Protein AF-A0A524D169-F1 (afdb_monomer_lite)

Secondary structure (DSSP, 8-state):
-HHHHHHHHHHHHHHHHHHHSGGGGSHHHHHHHHHHHHHHHHHHHHHHHHTT-HHHHHHHHHHHHHHHHHHHHHHHHHHHHHTT-

Foldseek 3Di:
DVVVVVVLVVLLVVLVCLCPPPCVVQLVSNLVSLVSLLVSLVVQLVVCVVVVVVVSNVVSVVSNVVSVVSNVVSVVVVVVVVVVD

Structure (mmCIF, N/CA/C/O backbone):
data_AF-A0A524D169-F1
#
_entry.id   AF-A0A524D169-F1
#
loop_
_atom_site.group_PDB
_atom_site.id
_atom_site.type_symbol
_atom_site.label_atom_id
_atom_site.label_alt_id
_atom_site.label_comp_id
_atom_site.label_asym_id
_atom_site.label_entity_id
_atom_site.label_seq_id
_atom_site.pdbx_PDB_ins_code
_atom_site.Cartn_x
_atom_site.Cartn_y
_atom_site.Cartn_z
_atom_site.occupancy
_atom_site.B_iso_or_equiv
_atom_site.auth_seq_id
_atom_site.auth_comp_id
_atom_site.auth_asym_id
_atom_site.auth_atom_id
_atom_site.pdbx_PDB_model_num
ATOM 1 N N . MET A 1 1 ? 18.363 -8.239 -9.649 1.00 61.12 1 MET A N 1
ATOM 2 C CA . MET A 1 1 ? 16.936 -7.986 -9.937 1.00 61.12 1 MET A CA 1
ATOM 3 C C . MET A 1 1 ? 16.059 -8.898 -9.085 1.00 61.12 1 MET A C 1
ATOM 5 O O . MET A 1 1 ? 15.302 -8.366 -8.290 1.00 61.12 1 MET A O 1
ATOM 9 N N . GLU A 1 2 ? 16.291 -10.218 -9.087 1.00 74.88 2 GLU A N 1
ATOM 10 C CA . GLU A 1 2 ? 15.546 -11.188 -8.251 1.00 74.88 2 GLU A CA 1
ATOM 11 C C . GLU A 1 2 ? 15.486 -10.856 -6.746 1.00 74.88 2 GLU A C 1
ATOM 13 O O . GLU A 1 2 ? 14.427 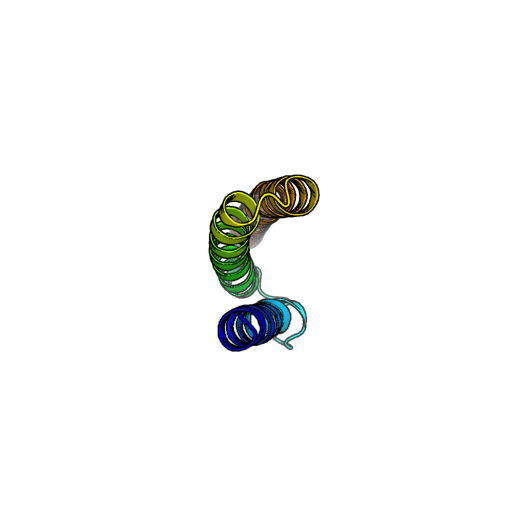-10.964 -6.137 1.00 74.88 2 GLU A O 1
ATOM 18 N N . LEU A 1 3 ? 16.582 -10.397 -6.124 1.00 84.19 3 LEU A N 1
ATOM 19 C CA . LEU A 1 3 ? 16.582 -10.076 -4.685 1.00 84.19 3 LEU A CA 1
ATOM 20 C C . LEU A 1 3 ? 15.585 -8.958 -4.314 1.00 84.19 3 LEU A C 1
ATOM 22 O O . LEU A 1 3 ? 14.943 -9.023 -3.269 1.00 84.19 3 LEU A O 1
ATOM 26 N N . ILE A 1 4 ? 15.450 -7.936 -5.164 1.00 80.94 4 ILE A N 1
ATOM 27 C CA . ILE A 1 4 ? 14.561 -6.788 -4.917 1.00 80.94 4 ILE A CA 1
ATOM 28 C C . ILE A 1 4 ? 13.094 -7.227 -5.007 1.00 80.94 4 ILE A C 1
ATOM 30 O O . ILE A 1 4 ? 12.276 -6.839 -4.174 1.00 80.94 4 ILE A O 1
ATOM 34 N N . GLU A 1 5 ? 12.770 -8.086 -5.970 1.00 79.81 5 GLU A N 1
ATOM 35 C CA . GLU A 1 5 ? 11.430 -8.659 -6.129 1.00 79.81 5 GLU A CA 1
ATOM 36 C C . GLU A 1 5 ? 11.041 -9.539 -4.935 1.00 79.81 5 GLU A C 1
ATOM 38 O O . GLU A 1 5 ? 9.915 -9.452 -4.435 1.00 79.81 5 GLU A O 1
ATOM 43 N N . TRP A 1 6 ? 11.987 -10.321 -4.404 1.00 87.38 6 TRP A N 1
ATOM 44 C CA . TRP A 1 6 ? 11.786 -11.084 -3.171 1.00 87.38 6 TRP A CA 1
ATOM 45 C C . TRP A 1 6 ? 11.521 -10.186 -1.962 1.00 87.38 6 TRP A C 1
ATOM 47 O O . TRP A 1 6 ? 10.612 -10.471 -1.182 1.00 87.38 6 TRP A O 1
ATOM 57 N N . ILE A 1 7 ? 12.255 -9.076 -1.823 1.00 88.12 7 ILE A N 1
ATOM 58 C CA . ILE A 1 7 ? 12.019 -8.095 -0.754 1.00 88.12 7 ILE A CA 1
ATOM 59 C C . ILE A 1 7 ? 10.599 -7.531 -0.855 1.00 88.12 7 ILE A C 1
ATOM 61 O O . ILE A 1 7 ? 9.876 -7.529 0.142 1.00 88.12 7 ILE A O 1
ATOM 65 N N . PHE A 1 8 ? 10.164 -7.106 -2.046 1.00 86.94 8 PHE A N 1
ATOM 66 C CA . PHE A 1 8 ? 8.803 -6.599 -2.233 1.00 86.94 8 PHE A CA 1
ATO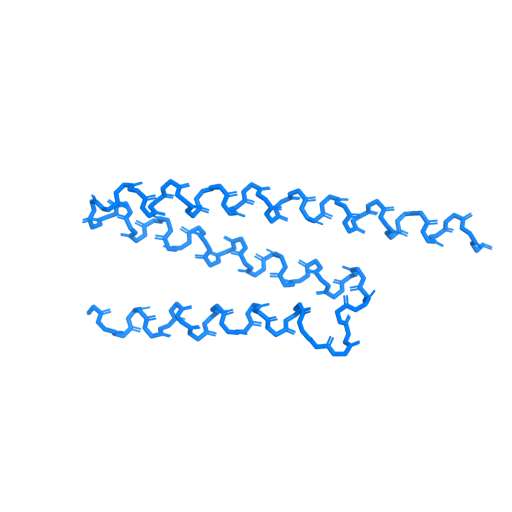M 67 C C . PHE A 1 8 ? 7.745 -7.654 -1.928 1.00 86.94 8 PHE A C 1
ATOM 69 O O . PHE A 1 8 ? 6.779 -7.357 -1.233 1.00 86.94 8 PHE A O 1
ATOM 76 N N . THR A 1 9 ? 7.965 -8.894 -2.355 1.00 86.44 9 THR A N 1
ATOM 77 C CA . THR A 1 9 ? 7.055 -10.009 -2.077 1.00 86.44 9 THR A CA 1
ATOM 78 C C . THR A 1 9 ? 6.891 -10.227 -0.572 1.00 86.44 9 THR A C 1
ATOM 80 O O . THR A 1 9 ? 5.768 -10.259 -0.068 1.00 86.44 9 THR A O 1
ATOM 83 N N . VAL A 1 10 ? 7.997 -10.313 0.173 1.00 90.38 10 VAL A N 1
ATOM 84 C CA . VAL A 1 10 ? 7.970 -10.494 1.633 1.00 90.38 10 VAL A CA 1
ATOM 85 C C . VAL A 1 10 ? 7.277 -9.319 2.320 1.00 90.38 10 VAL A C 1
ATOM 87 O O . VAL A 1 10 ? 6.421 -9.526 3.180 1.00 90.38 10 VAL A O 1
ATOM 90 N N . LEU A 1 11 ? 7.594 -8.086 1.923 1.00 88.12 11 LEU A N 1
ATOM 91 C CA . LEU A 1 11 ? 6.960 -6.893 2.480 1.00 88.12 11 LEU A CA 1
ATOM 92 C C . LEU A 1 11 ? 5.448 -6.875 2.219 1.00 88.12 11 LEU A C 1
ATOM 94 O O . LEU A 1 11 ? 4.677 -6.569 3.130 1.00 88.12 11 LEU A O 1
ATOM 98 N N . SER A 1 12 ? 5.007 -7.265 1.021 1.00 86.81 12 SER A N 1
ATOM 99 C CA . SER A 1 12 ? 3.586 -7.388 0.685 1.00 86.81 12 SER A CA 1
ATOM 100 C C . SER A 1 12 ? 2.880 -8.449 1.533 1.00 86.81 12 SER A C 1
ATOM 102 O O . SER A 1 12 ? 1.770 -8.201 2.001 1.00 86.81 12 SER A O 1
ATOM 104 N N . PHE A 1 13 ? 3.520 -9.590 1.817 1.00 88.94 13 PHE A N 1
ATOM 105 C CA . PHE A 1 13 ? 2.977 -10.592 2.746 1.00 88.94 13 PHE A CA 1
ATOM 106 C C . PHE A 1 13 ? 2.848 -10.056 4.176 1.00 88.94 13 PHE A C 1
ATOM 108 O O . PHE A 1 13 ? 1.830 -10.285 4.834 1.00 88.94 13 PHE A O 1
ATOM 115 N N . ILE A 1 14 ? 3.847 -9.307 4.651 1.00 87.88 14 ILE A N 1
ATOM 116 C CA . ILE A 1 14 ? 3.805 -8.672 5.974 1.00 87.88 14 ILE A CA 1
ATOM 117 C C . ILE A 1 14 ? 2.659 -7.659 6.034 1.00 87.88 14 ILE A C 1
ATOM 119 O O . ILE A 1 14 ? 1.902 -7.661 7.001 1.00 87.88 14 ILE A O 1
ATOM 123 N N . ALA A 1 15 ? 2.480 -6.828 5.006 1.00 86.44 15 ALA A N 1
ATOM 124 C CA . ALA A 1 15 ? 1.360 -5.894 4.935 1.00 86.44 15 ALA A CA 1
ATOM 125 C C . ALA A 1 15 ? 0.010 -6.624 4.911 1.00 86.44 15 ALA A C 1
ATOM 127 O O . ALA A 1 15 ? -0.900 -6.259 5.656 1.00 86.44 15 ALA A O 1
ATOM 128 N N . PHE A 1 16 ? -0.097 -7.708 4.138 1.00 86.50 16 PHE A N 1
ATOM 129 C CA . PHE A 1 16 ? -1.306 -8.524 4.051 1.00 8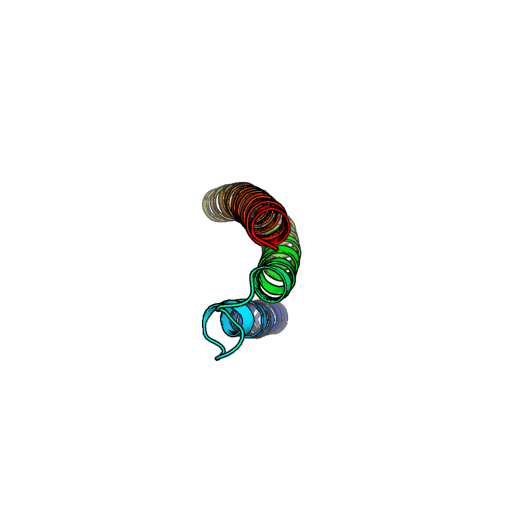6.50 16 PHE A CA 1
ATOM 130 C C . PHE A 1 16 ? -1.712 -9.129 5.402 1.00 86.50 16 PHE A C 1
ATOM 132 O O . PHE A 1 16 ? -2.899 -9.149 5.737 1.00 86.50 16 PHE A O 1
ATOM 139 N N . TYR A 1 17 ? -0.744 -9.534 6.232 1.00 87.56 17 TYR A N 1
ATOM 140 C CA . TYR A 1 17 ? -0.999 -10.054 7.579 1.00 87.56 17 TYR A CA 1
ATOM 141 C C . TYR A 1 17 ? -1.858 -9.108 8.437 1.00 87.56 17 TYR A C 1
ATOM 143 O O . TYR A 1 17 ? -2.720 -9.566 9.192 1.00 87.56 17 TYR A O 1
ATOM 151 N N . PHE A 1 18 ? -1.705 -7.788 8.286 1.00 86.25 18 PHE A N 1
ATOM 152 C CA . PHE A 1 18 ? -2.489 -6.812 9.050 1.00 86.25 18 PHE A CA 1
ATOM 153 C C . PHE A 1 18 ? -3.984 -6.815 8.704 1.00 86.25 18 PHE A C 1
ATOM 155 O O . PHE A 1 18 ? -4.803 -6.395 9.525 1.00 86.25 18 PHE A O 1
ATOM 162 N N . PHE A 1 19 ? -4.346 -7.337 7.531 1.00 85.25 19 PHE A N 1
ATOM 163 C CA . PHE A 1 19 ? -5.725 -7.422 7.051 1.00 85.25 19 PHE A CA 1
ATOM 164 C C . PHE A 1 19 ? -6.375 -8.786 7.303 1.00 85.25 19 PHE A C 1
ATOM 166 O O . PHE A 1 19 ? -7.599 -8.862 7.353 1.00 85.25 19 PHE A O 1
ATOM 173 N N . ILE A 1 20 ? -5.584 -9.844 7.517 1.00 86.25 20 ILE A N 1
ATOM 174 C CA . ILE A 1 20 ? -6.093 -11.204 7.780 1.00 86.25 20 ILE A CA 1
ATOM 175 C C . ILE A 1 20 ? -5.948 -11.660 9.235 1.00 86.25 20 ILE A C 1
ATOM 177 O O . ILE A 1 20 ? -6.558 -12.651 9.634 1.00 86.25 20 ILE A O 1
ATOM 181 N N . SER A 1 21 ? -5.131 -10.981 10.047 1.00 84.88 21 SER A N 1
ATOM 182 C CA . SER A 1 21 ? -4.932 -11.402 11.435 1.00 84.88 21 SER A CA 1
ATOM 183 C C . SER A 1 21 ? -6.225 -11.285 12.251 1.00 84.88 21 SER A C 1
ATOM 185 O O . SER A 1 21 ? -7.096 -10.463 11.969 1.00 84.88 21 SER A O 1
ATOM 187 N N . LYS A 1 22 ? -6.305 -12.011 13.373 1.00 77.25 22 LYS A N 1
ATOM 188 C CA . LYS A 1 22 ? -7.414 -11.883 14.342 1.00 77.25 22 LYS A CA 1
ATOM 189 C C . LYS A 1 22 ? -7.618 -10.444 14.852 1.00 77.25 22 LYS A C 1
ATOM 191 O O . LYS A 1 22 ? -8.707 -10.105 15.304 1.00 77.25 22 LYS A O 1
ATOM 196 N N . LYS A 1 23 ? -6.583 -9.596 14.778 1.00 81.50 23 LYS A N 1
ATOM 197 C CA . LYS A 1 23 ? -6.623 -8.179 15.172 1.00 81.50 23 LYS A CA 1
ATOM 198 C C . LYS A 1 23 ? -7.099 -7.248 14.050 1.00 81.50 23 LYS A C 1
ATOM 200 O O . LYS A 1 23 ? -7.292 -6.065 14.311 1.00 81.50 23 LYS A O 1
ATOM 205 N N . ALA A 1 24 ? -7.352 -7.751 12.838 1.00 80.69 24 ALA A N 1
ATOM 206 C CA . ALA A 1 24 ? -7.854 -6.962 11.708 1.00 80.69 24 ALA A CA 1
ATOM 207 C C . ALA A 1 24 ? -9.235 -6.331 11.970 1.00 80.69 24 ALA A C 1
ATOM 209 O O . ALA A 1 24 ? -9.632 -5.393 11.285 1.00 80.69 24 ALA A O 1
ATOM 210 N N . SER A 1 25 ? -9.969 -6.785 12.990 1.00 79.94 25 SER A N 1
ATOM 211 C CA . SER A 1 25 ? -11.201 -6.135 13.458 1.00 79.94 25 SER A CA 1
ATOM 212 C C . SER A 1 25 ? -10.956 -4.765 14.111 1.00 79.94 25 SER A C 1
ATOM 214 O O . SER A 1 25 ? -11.869 -3.939 14.168 1.00 79.94 25 SER A O 1
ATOM 216 N N . GLN A 1 26 ? -9.735 -4.489 14.578 1.00 86.94 26 GLN A N 1
ATOM 217 C CA . GLN A 1 26 ? -9.364 -3.226 15.208 1.00 86.94 26 GLN A CA 1
ATOM 218 C C . GLN A 1 26 ? -8.897 -2.217 14.155 1.00 86.94 26 GLN A C 1
ATOM 220 O O . GLN A 1 26 ? -7.868 -2.400 13.506 1.00 86.94 26 GLN A O 1
ATOM 225 N N . ALA A 1 27 ? -9.625 -1.106 14.026 1.00 85.94 27 ALA A N 1
ATOM 226 C CA . ALA A 1 27 ? -9.299 -0.043 13.075 1.00 85.94 27 ALA A CA 1
ATOM 227 C C . ALA A 1 27 ? -7.879 0.527 13.266 1.00 85.94 27 ALA A C 1
ATOM 229 O O . ALA A 1 27 ? -7.184 0.764 12.284 1.00 85.94 27 ALA A O 1
ATOM 230 N N . SER A 1 28 ? -7.405 0.673 14.509 1.00 86.44 28 SER A N 1
ATOM 231 C CA . SER A 1 28 ? -6.033 1.116 14.810 1.00 86.44 28 SER A CA 1
ATOM 232 C C . SER A 1 28 ? -4.968 0.159 14.272 1.00 86.44 28 SER A C 1
ATOM 234 O O . SER A 1 28 ? -3.937 0.602 13.776 1.00 86.44 28 SER A O 1
ATOM 236 N N . PHE A 1 29 ? -5.227 -1.148 14.321 1.00 88.50 29 PHE A N 1
ATOM 237 C CA . PHE A 1 29 ? -4.324 -2.164 13.790 1.00 88.50 29 PHE A CA 1
ATOM 238 C C . PHE A 1 29 ? -4.316 -2.166 12.255 1.00 88.50 29 PHE A C 1
ATOM 240 O O . PHE A 1 29 ? -3.254 -2.259 11.643 1.00 88.50 29 PHE A O 1
ATOM 247 N N . ARG A 1 30 ? -5.483 -1.972 11.623 1.00 90.56 30 ARG A N 1
ATOM 248 C CA . ARG A 1 30 ? -5.585 -1.829 10.162 1.00 90.56 30 ARG A CA 1
ATOM 249 C C . ARG A 1 30 ? -4.854 -0.595 9.632 1.00 90.56 30 ARG A C 1
ATOM 251 O O . ARG A 1 30 ? -4.251 -0.684 8.570 1.00 90.56 30 ARG A O 1
ATOM 258 N N . ILE A 1 31 ? -4.849 0.525 10.366 1.00 91.94 31 ILE A N 1
ATOM 259 C CA . ILE A 1 31 ? -4.098 1.736 9.975 1.00 91.94 31 ILE A CA 1
ATOM 260 C C . ILE A 1 31 ? -2.608 1.424 9.787 1.00 91.94 31 ILE A C 1
ATOM 262 O O . ILE A 1 31 ? -2.014 1.893 8.821 1.00 91.94 31 ILE A O 1
ATOM 266 N N . ILE A 1 32 ? -2.016 0.594 10.652 1.00 91.12 32 ILE A N 1
ATOM 267 C CA . ILE A 1 32 ? -0.605 0.191 10.530 1.00 91.12 32 ILE A CA 1
ATOM 268 C C . ILE A 1 32 ? -0.378 -0.581 9.223 1.00 91.12 32 ILE A C 1
ATOM 270 O O . ILE A 1 32 ? 0.553 -0.273 8.481 1.00 91.12 32 ILE A O 1
ATOM 274 N N . GLY A 1 33 ? -1.259 -1.535 8.905 1.00 91.44 33 GLY A N 1
ATOM 275 C CA . GLY A 1 33 ? -1.205 -2.292 7.650 1.00 91.44 33 GLY A CA 1
ATOM 276 C C . GLY A 1 33 ? -1.356 -1.418 6.405 1.00 91.44 33 GLY A C 1
ATOM 277 O O . GLY A 1 33 ? -0.629 -1.593 5.427 1.00 91.44 33 GLY A O 1
ATOM 278 N N . LEU A 1 34 ? -2.263 -0.441 6.452 1.00 93.44 34 LEU A N 1
ATOM 279 C CA . LEU A 1 34 ? -2.486 0.514 5.364 1.00 93.44 34 LEU A CA 1
ATOM 280 C C . LEU A 1 34 ? -1.277 1.439 5.164 1.00 93.44 34 LEU A C 1
ATOM 282 O O . LEU A 1 34 ? -0.862 1.655 4.029 1.00 93.44 34 LEU A O 1
ATOM 286 N N . LEU A 1 35 ? -0.667 1.936 6.247 1.00 93.88 35 LEU A N 1
ATOM 287 C CA . LEU A 1 35 ? 0.560 2.739 6.181 1.00 93.88 35 LEU A CA 1
ATOM 288 C C . LEU A 1 35 ? 1.721 1.944 5.582 1.00 93.88 35 LEU A C 1
ATOM 290 O O . LEU A 1 35 ? 2.404 2.436 4.686 1.00 93.88 35 LEU A O 1
ATOM 294 N N . LEU A 1 36 ? 1.912 0.700 6.028 1.00 93.56 36 LEU A N 1
ATOM 295 C CA . LEU A 1 36 ? 2.941 -0.177 5.476 1.00 93.56 36 LEU A CA 1
ATOM 296 C C . LEU A 1 36 ? 2.698 -0.443 3.982 1.00 93.56 36 LEU A C 1
ATOM 298 O O . LEU A 1 36 ? 3.628 -0.363 3.182 1.00 93.56 36 LEU A O 1
ATOM 302 N N . SER A 1 37 ? 1.440 -0.669 3.592 1.00 93.44 37 SER A N 1
ATOM 303 C CA . SER A 1 37 ? 1.046 -0.848 2.189 1.00 93.44 37 SER A CA 1
ATOM 304 C C . SER A 1 37 ? 1.345 0.390 1.340 1.00 93.44 37 SER A C 1
ATOM 306 O O . SER A 1 37 ? 1.800 0.252 0.208 1.00 93.44 37 SER A O 1
ATOM 308 N N . ILE A 1 38 ? 1.139 1.604 1.863 1.00 95.12 38 ILE A N 1
ATOM 309 C CA . ILE A 1 38 ? 1.497 2.848 1.161 1.00 95.12 38 ILE A CA 1
ATOM 310 C C . ILE A 1 38 ? 3.001 2.907 0.904 1.00 95.12 38 ILE A C 1
ATOM 312 O O . ILE A 1 38 ? 3.410 3.141 -0.230 1.00 95.12 38 ILE A O 1
ATOM 316 N N . VAL A 1 39 ? 3.822 2.656 1.929 1.00 94.56 39 VAL A N 1
ATOM 317 C CA . VAL A 1 39 ? 5.287 2.690 1.799 1.00 94.56 39 VAL A CA 1
ATOM 318 C C . VAL A 1 39 ? 5.761 1.694 0.740 1.00 94.56 39 VAL A C 1
ATOM 320 O O . VAL A 1 39 ? 6.546 2.056 -0.133 1.00 94.56 39 VAL A O 1
ATOM 323 N N . ILE A 1 40 ? 5.239 0.464 0.763 1.00 93.50 40 ILE A N 1
ATOM 324 C CA . ILE A 1 40 ? 5.585 -0.572 -0.219 1.00 93.50 40 ILE A CA 1
ATOM 325 C C . ILE A 1 40 ? 5.191 -0.141 -1.634 1.00 93.50 40 ILE A C 1
ATOM 327 O O . ILE A 1 40 ? 6.023 -0.193 -2.536 1.00 93.50 40 ILE A O 1
ATOM 331 N N . ASN A 1 41 ? 3.959 0.337 -1.834 1.00 93.94 41 ASN A N 1
ATOM 332 C CA . ASN A 1 41 ? 3.494 0.768 -3.154 1.00 93.94 41 ASN A CA 1
ATOM 333 C C . ASN A 1 41 ? 4.292 1.968 -3.690 1.00 93.94 41 ASN A C 1
ATOM 335 O O . ASN A 1 41 ? 4.554 2.024 -4.888 1.00 93.94 41 ASN A O 1
ATOM 339 N N . ILE A 1 42 ? 4.735 2.898 -2.834 1.00 94.38 42 ILE A N 1
ATOM 340 C CA . ILE A 1 42 ? 5.626 3.999 -3.240 1.00 94.38 42 ILE A CA 1
ATOM 341 C C . ILE A 1 42 ? 6.978 3.453 -3.713 1.00 94.38 42 ILE A C 1
ATOM 343 O O . ILE A 1 42 ? 7.463 3.857 -4.769 1.00 94.38 42 ILE A O 1
ATOM 347 N N . LEU A 1 43 ? 7.577 2.515 -2.975 1.00 92.62 43 LEU A N 1
ATOM 348 C CA . LEU A 1 43 ? 8.855 1.913 -3.362 1.00 92.62 43 LEU A CA 1
ATOM 349 C C . LEU A 1 43 ? 8.745 1.140 -4.685 1.00 92.62 43 LEU A C 1
ATOM 351 O O . LEU A 1 43 ? 9.592 1.309 -5.563 1.00 92.62 43 LEU A O 1
ATOM 355 N N . ILE A 1 44 ? 7.681 0.348 -4.859 1.00 92.00 44 ILE A N 1
ATOM 356 C CA . ILE A 1 44 ? 7.408 -0.363 -6.116 1.00 92.00 44 ILE A CA 1
ATOM 357 C C . ILE A 1 44 ? 7.149 0.642 -7.243 1.00 92.00 44 ILE A C 1
ATOM 359 O O . ILE A 1 44 ? 7.642 0.454 -8.350 1.00 92.00 44 ILE A O 1
ATOM 363 N N . SER A 1 45 ? 6.430 1.735 -6.985 1.00 94.19 45 SER A N 1
ATOM 364 C CA . SER A 1 45 ? 6.195 2.801 -7.963 1.00 94.19 45 SER A CA 1
ATOM 365 C C . SER A 1 45 ? 7.525 3.397 -8.456 1.00 94.19 45 SER A C 1
ATOM 367 O O . SER A 1 45 ? 7.792 3.387 -9.655 1.00 94.19 45 SER A O 1
ATOM 369 N N . ILE A 1 46 ? 8.430 3.799 -7.557 1.00 93.31 46 ILE A N 1
ATOM 370 C CA . ILE A 1 46 ? 9.757 4.329 -7.930 1.00 93.31 46 ILE A CA 1
ATOM 371 C C . ILE A 1 46 ? 10.561 3.305 -8.746 1.00 93.31 46 ILE A C 1
ATOM 373 O O . ILE A 1 46 ? 11.151 3.645 -9.775 1.00 93.31 46 ILE A O 1
ATOM 377 N N . PHE A 1 47 ? 10.571 2.043 -8.314 1.00 91.25 47 PHE A N 1
ATOM 378 C CA . PHE A 1 47 ? 11.268 0.973 -9.023 1.00 91.25 47 PHE A CA 1
ATOM 379 C C . PHE A 1 47 ? 10.699 0.746 -10.431 1.00 91.25 47 PHE A C 1
ATOM 381 O O . PHE A 1 47 ? 11.443 0.749 -11.407 1.00 91.25 47 PHE A O 1
ATOM 388 N N . THR A 1 48 ? 9.378 0.610 -10.549 1.00 92.44 48 THR A N 1
ATOM 389 C CA . THR A 1 48 ? 8.678 0.309 -11.811 1.00 92.44 48 THR A CA 1
ATOM 390 C C . THR A 1 48 ? 8.752 1.447 -12.818 1.00 92.44 48 THR A C 1
ATOM 392 O O . THR A 1 48 ? 8.890 1.193 -14.014 1.00 92.44 48 THR A O 1
ATOM 395 N N . PHE A 1 49 ? 8.765 2.693 -12.341 1.00 92.00 49 PHE A N 1
ATOM 396 C CA . PHE A 1 49 ? 9.087 3.857 -13.159 1.00 92.00 49 PHE A CA 1
ATOM 397 C C . PHE A 1 49 ? 10.517 3.782 -13.713 1.00 92.00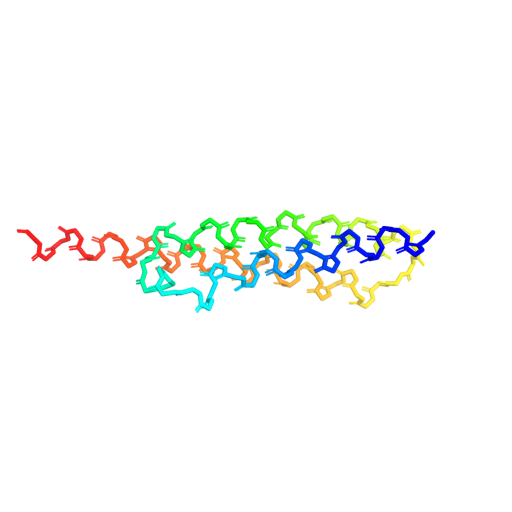 49 PHE A C 1
ATOM 399 O O . PHE A 1 49 ? 10.731 4.021 -14.898 1.00 92.00 49 PHE A O 1
ATOM 406 N N . SER A 1 50 ? 11.485 3.386 -12.878 1.00 91.94 50 SER A N 1
ATOM 407 C CA . SER A 1 50 ? 12.906 3.316 -13.254 1.00 91.94 50 SER A CA 1
ATOM 408 C C . SER A 1 50 ? 13.198 2.252 -14.321 1.00 91.94 50 SER A C 1
ATOM 410 O O . SER A 1 50 ? 14.125 2.417 -15.107 1.00 91.94 50 SER A O 1
ATOM 412 N N . ILE A 1 51 ? 12.403 1.178 -14.373 1.00 92.31 51 ILE A N 1
ATOM 413 C CA . ILE A 1 51 ? 12.490 0.120 -15.398 1.00 92.31 51 ILE A CA 1
ATOM 414 C C . ILE A 1 51 ? 11.540 0.346 -16.592 1.00 92.31 51 ILE A C 1
ATOM 416 O O . ILE A 1 51 ? 11.458 -0.502 -17.476 1.00 92.31 51 ILE A O 1
ATOM 420 N N . GLY A 1 52 ? 10.807 1.468 -16.628 1.00 92.00 52 GLY A N 1
ATOM 421 C CA . GLY A 1 52 ? 9.934 1.850 -17.746 1.00 92.00 52 GLY A CA 1
ATOM 422 C C . GLY A 1 52 ? 8.587 1.118 -17.823 1.00 92.00 52 GLY A C 1
ATOM 423 O O . GLY A 1 52 ? 7.903 1.189 -18.843 1.00 92.00 52 GLY A O 1
ATOM 424 N N . VAL A 1 53 ? 8.163 0.426 -16.759 1.00 93.12 53 VAL A N 1
ATOM 425 C CA . VAL A 1 53 ? 6.882 -0.300 -16.717 1.00 93.12 53 VAL A CA 1
ATOM 426 C C . VAL A 1 53 ? 5.779 0.630 -16.200 1.00 93.12 53 VAL A C 1
ATOM 428 O O . VAL A 1 53 ? 5.326 0.544 -15.056 1.00 93.12 53 VAL A O 1
ATOM 431 N N . PHE A 1 54 ? 5.337 1.552 -17.061 1.00 90.50 54 PHE A N 1
ATOM 432 C CA . PHE A 1 54 ? 4.399 2.623 -16.693 1.00 90.50 54 PHE A CA 1
ATOM 433 C C . PHE A 1 54 ? 3.013 2.137 -16.245 1.00 90.50 54 PHE A C 1
ATOM 435 O O . PHE A 1 54 ? 2.380 2.776 -15.405 1.00 90.50 54 PHE A O 1
ATOM 442 N N . SER A 1 55 ? 2.541 1.000 -16.761 1.00 93.75 55 SER A N 1
ATOM 443 C CA . SER A 1 55 ? 1.268 0.401 -16.338 1.00 93.75 55 SER A CA 1
ATOM 444 C C . SER A 1 55 ? 1.299 0.013 -14.860 1.00 93.75 55 SER A C 1
ATOM 446 O O . SER A 1 55 ? 0.407 0.380 -14.096 1.00 93.75 55 SER A O 1
ATOM 448 N N . LEU A 1 56 ? 2.362 -0.674 -14.438 1.00 89.94 56 LEU A N 1
ATOM 449 C CA . LEU A 1 56 ? 2.548 -1.090 -13.054 1.00 89.94 56 LEU A CA 1
ATOM 450 C C . LEU A 1 56 ? 2.797 0.116 -12.143 1.00 89.94 56 LEU A C 1
ATOM 452 O O . LEU A 1 56 ? 2.237 0.180 -11.050 1.00 89.94 56 LEU A O 1
ATOM 456 N N . TRP A 1 57 ? 3.560 1.107 -12.605 1.00 93.94 57 TRP A N 1
ATOM 457 C CA . TRP A 1 57 ? 3.736 2.374 -11.893 1.00 93.94 57 TRP A CA 1
ATOM 458 C C . TRP A 1 57 ? 2.394 3.047 -11.568 1.00 93.94 57 TRP A C 1
ATOM 460 O O . TRP A 1 57 ? 2.134 3.387 -10.410 1.00 93.94 57 TRP A O 1
ATOM 470 N N . PHE A 1 58 ? 1.516 3.174 -12.567 1.00 94.62 58 PHE A N 1
ATOM 471 C CA . PHE A 1 58 ? 0.202 3.795 -12.413 1.00 94.62 58 PHE A CA 1
ATOM 472 C C . PHE A 1 58 ? -0.714 3.003 -11.469 1.00 94.62 58 PHE A C 1
ATOM 474 O O . PHE A 1 58 ? -1.355 3.586 -10.595 1.00 94.62 58 PHE A O 1
ATOM 481 N N . VAL A 1 59 ? -0.727 1.669 -11.578 1.00 94.62 59 VAL A N 1
ATOM 482 C CA . VAL A 1 59 ? -1.490 0.800 -10.665 1.00 94.62 59 VAL A CA 1
ATOM 483 C C . VAL A 1 59 ? -1.040 0.991 -9.212 1.00 94.62 59 VAL A C 1
ATOM 485 O O . VAL A 1 59 ? -1.880 1.144 -8.325 1.00 94.62 59 VAL A O 1
ATOM 488 N N . ASN A 1 60 ? 0.269 1.046 -8.955 1.00 93.50 60 ASN A N 1
ATOM 489 C CA . ASN A 1 60 ? 0.787 1.263 -7.602 1.00 93.50 60 ASN A CA 1
ATOM 490 C C . ASN A 1 60 ? 0.411 2.644 -7.046 1.00 93.50 60 ASN A C 1
ATOM 492 O O . ASN A 1 60 ? 0.089 2.754 -5.864 1.00 93.50 60 ASN A O 1
ATOM 496 N N . LEU A 1 61 ? 0.371 3.686 -7.883 1.00 94.44 61 LEU A N 1
ATOM 497 C CA . LEU A 1 61 ? -0.122 5.000 -7.460 1.00 94.44 61 LEU A CA 1
ATOM 498 C C . LEU A 1 61 ? -1.597 4.957 -7.056 1.00 94.44 61 LEU A C 1
ATOM 500 O O . LEU A 1 61 ? -1.950 5.489 -6.005 1.00 94.44 61 LEU A O 1
ATOM 504 N N . ILE A 1 62 ? -2.453 4.279 -7.826 1.00 96.44 62 ILE A N 1
ATOM 505 C CA . ILE A 1 62 ? -3.861 4.086 -7.450 1.00 96.44 62 ILE A CA 1
ATOM 506 C C . ILE A 1 62 ? -3.958 3.383 -6.091 1.00 96.44 62 ILE A C 1
ATOM 508 O O . ILE A 1 62 ? -4.726 3.814 -5.230 1.00 96.44 62 ILE A O 1
ATOM 512 N N . TYR A 1 63 ? -3.146 2.348 -5.854 1.00 93.75 63 TYR A N 1
ATOM 513 C CA . TYR A 1 63 ? -3.118 1.677 -4.557 1.00 93.75 63 TYR A CA 1
ATOM 514 C C . TYR A 1 63 ? -2.695 2.604 -3.414 1.00 93.75 63 TYR A C 1
ATOM 516 O O . TYR A 1 63 ? -3.263 2.498 -2.327 1.00 93.75 63 TYR A O 1
ATOM 524 N N . VAL A 1 64 ? -1.767 3.541 -3.625 1.00 95.75 64 VAL A N 1
ATOM 525 C CA . VAL A 1 64 ? -1.433 4.559 -2.611 1.00 95.75 64 VAL A CA 1
ATOM 526 C C . VAL A 1 64 ? -2.668 5.390 -2.250 1.00 95.75 64 VAL A C 1
ATOM 528 O O . VAL A 1 64 ? -2.984 5.526 -1.066 1.00 95.75 64 VAL A O 1
ATOM 531 N N . PHE A 1 65 ? -3.414 5.876 -3.247 1.00 95.69 65 PHE A N 1
ATOM 532 C CA . PHE A 1 65 ? -4.646 6.639 -3.014 1.00 95.69 65 PHE A CA 1
ATOM 533 C C . PHE A 1 65 ? -5.714 5.820 -2.278 1.00 95.69 65 PHE A C 1
ATOM 535 O O . PHE A 1 65 ? -6.294 6.299 -1.301 1.00 95.69 65 PHE A O 1
ATOM 542 N N . LEU A 1 66 ? -5.950 4.572 -2.694 1.00 95.31 66 LEU A N 1
ATOM 543 C CA . LEU A 1 66 ? -6.935 3.687 -2.066 1.00 95.31 66 LEU A CA 1
ATOM 544 C C . LEU A 1 66 ? -6.579 3.357 -0.612 1.00 95.31 66 LEU A C 1
ATOM 546 O O . LEU A 1 66 ? -7.451 3.385 0.256 1.00 95.31 66 LEU A O 1
ATOM 550 N N . ASN A 1 67 ? -5.303 3.092 -0.319 1.00 93.69 67 ASN A N 1
ATOM 551 C CA . ASN A 1 67 ? -4.857 2.863 1.053 1.00 93.69 67 ASN A CA 1
ATOM 552 C C . ASN A 1 67 ? -5.010 4.130 1.910 1.00 93.69 67 ASN A C 1
ATOM 554 O O . ASN A 1 67 ? -5.462 4.039 3.051 1.00 93.69 67 ASN A O 1
ATOM 558 N N . GLY A 1 68 ? -4.720 5.314 1.356 1.00 93.94 68 GLY A N 1
ATOM 559 C CA . GLY A 1 68 ? -4.977 6.597 2.019 1.00 93.94 68 GLY A CA 1
ATOM 560 C C . GLY A 1 68 ? -6.459 6.800 2.355 1.00 93.94 68 GLY A C 1
ATOM 561 O O . GLY A 1 68 ? -6.801 7.174 3.478 1.00 93.94 68 GLY A O 1
ATOM 562 N N . PHE A 1 69 ? -7.356 6.461 1.428 1.00 94.75 69 PHE A N 1
ATOM 563 C CA . PHE A 1 69 ? -8.799 6.468 1.680 1.00 94.75 69 PHE A CA 1
ATOM 564 C C . PHE A 1 69 ? -9.211 5.448 2.757 1.00 94.75 69 PHE A C 1
ATOM 566 O O . PHE A 1 69 ? -10.009 5.756 3.644 1.00 94.75 69 PHE A O 1
ATOM 573 N N . GLY A 1 70 ? -8.613 4.253 2.751 1.00 92.69 70 GLY A N 1
ATOM 574 C CA . GLY A 1 70 ? -8.791 3.252 3.805 1.00 92.69 70 GLY A CA 1
ATOM 575 C C . GLY A 1 70 ? -8.400 3.768 5.194 1.00 92.69 70 GLY A C 1
ATOM 576 O O . GLY A 1 70 ? -9.096 3.492 6.175 1.00 92.69 70 GLY A O 1
ATOM 577 N N . ILE A 1 71 ? -7.326 4.563 5.283 1.00 93.75 71 ILE A N 1
ATOM 578 C CA . ILE A 1 71 ? -6.881 5.188 6.536 1.00 93.75 71 ILE A CA 1
ATOM 579 C C . ILE A 1 71 ? -7.933 6.187 7.026 1.00 93.75 71 ILE A C 1
ATOM 581 O O . ILE A 1 71 ? -8.317 6.132 8.196 1.00 93.75 71 ILE A O 1
ATOM 585 N N . LEU A 1 72 ? -8.452 7.047 6.143 1.00 93.81 72 LEU A N 1
ATOM 586 C CA . LEU A 1 72 ? -9.521 7.996 6.480 1.00 93.81 72 LEU A CA 1
ATOM 587 C C . LEU A 1 72 ? -10.765 7.283 7.028 1.00 93.81 72 LEU A C 1
ATOM 589 O O . LEU A 1 72 ? -11.285 7.676 8.073 1.00 93.81 72 LEU A O 1
ATOM 593 N N . ASN A 1 73 ? -11.192 6.189 6.393 1.00 92.31 73 ASN A N 1
ATOM 594 C CA . ASN A 1 73 ? -12.319 5.386 6.878 1.00 92.31 73 ASN A CA 1
ATOM 595 C C . ASN A 1 73 ? -12.052 4.788 8.265 1.00 92.31 73 ASN A C 1
ATOM 597 O O . ASN A 1 73 ? -12.924 4.826 9.135 1.00 92.31 73 ASN A O 1
ATOM 601 N N . CYS A 1 74 ? -10.835 4.295 8.516 1.00 92.06 74 CYS A N 1
ATOM 602 C CA . CYS A 1 74 ? -10.458 3.803 9.841 1.00 92.06 74 CYS A CA 1
ATOM 603 C C . CYS A 1 74 ? -10.476 4.923 10.896 1.00 92.06 74 CYS A C 1
ATOM 605 O O . CYS A 1 74 ? -10.930 4.693 12.017 1.00 92.06 74 CYS A O 1
ATOM 607 N N . TYR A 1 75 ? -10.045 6.142 10.554 1.00 91.19 75 TYR A N 1
ATOM 608 C CA . TYR A 1 75 ? -10.134 7.296 11.457 1.00 91.19 75 TYR A CA 1
ATOM 609 C C . TYR A 1 75 ? -11.582 7.663 11.799 1.00 91.19 75 TYR A C 1
ATOM 611 O O . TYR A 1 75 ? -11.889 7.908 12.969 1.00 91.19 75 TYR A O 1
ATOM 619 N N . ILE A 1 76 ? -12.479 7.663 10.808 1.00 90.50 76 ILE A N 1
ATOM 620 C CA . ILE A 1 76 ? -13.913 7.910 11.018 1.00 90.50 76 ILE A CA 1
ATOM 621 C C . ILE A 1 76 ? -14.508 6.841 11.943 1.00 90.50 76 ILE A C 1
ATOM 623 O O . ILE A 1 76 ? -15.222 7.180 12.888 1.00 90.50 76 ILE A O 1
ATOM 627 N N . GLU A 1 77 ? -14.167 5.565 11.739 1.00 88.75 77 GLU A N 1
ATOM 628 C CA . GLU A 1 77 ? -14.628 4.466 12.594 1.00 88.75 77 GLU A CA 1
ATOM 629 C C . GLU A 1 77 ? -14.168 4.634 14.050 1.00 88.75 77 GLU A C 1
ATOM 631 O O . GLU A 1 77 ? -14.966 4.477 14.977 1.00 88.75 77 GLU A O 1
ATOM 636 N N . ILE A 1 78 ? -12.899 4.995 14.272 1.00 87.69 78 ILE A N 1
ATOM 637 C CA . ILE A 1 78 ? -12.358 5.234 15.619 1.00 87.69 78 ILE A CA 1
ATOM 638 C C . ILE A 1 78 ? -13.089 6.401 16.292 1.00 87.69 78 ILE A C 1
ATOM 640 O O . ILE A 1 78 ? -13.457 6.304 17.465 1.00 87.69 78 ILE A O 1
ATOM 644 N N . LYS A 1 79 ? -13.330 7.496 15.560 1.00 85.31 79 LYS A N 1
ATOM 645 C CA . LYS A 1 79 ? -14.060 8.660 16.078 1.00 85.31 79 LYS A CA 1
ATOM 646 C C . LYS A 1 79 ? -15.517 8.313 16.406 1.00 85.31 79 LYS A C 1
ATOM 648 O O . LYS A 1 79 ? -16.008 8.714 17.455 1.00 8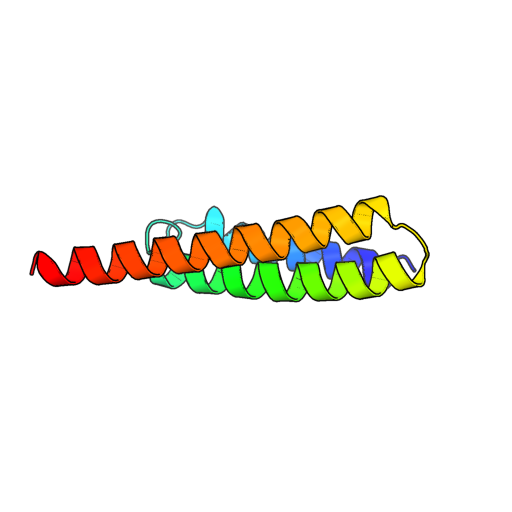5.31 79 LYS A O 1
ATOM 653 N N . SER A 1 80 ? -16.181 7.524 15.558 1.00 80.38 80 SER A N 1
ATOM 654 C CA . SER A 1 80 ? -17.556 7.058 15.776 1.00 80.38 80 SER A CA 1
ATOM 655 C C . SER A 1 80 ? -17.677 6.142 16.999 1.00 80.38 80 SER A C 1
ATOM 657 O O . SER A 1 80 ? -18.590 6.312 17.803 1.00 80.38 80 SER A O 1
ATOM 659 N N . LY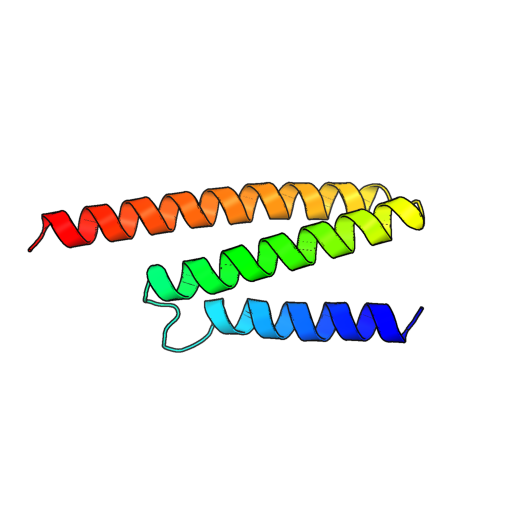S A 1 81 ? -16.726 5.218 17.200 1.00 73.50 81 LYS A N 1
ATOM 660 C CA . LYS A 1 81 ? -16.702 4.340 18.382 1.00 73.50 81 LYS A CA 1
ATOM 661 C C . LYS A 1 81 ? -16.507 5.109 19.691 1.00 73.50 81 LYS A C 1
ATOM 663 O O . LYS A 1 81 ? -17.097 4.724 20.691 1.00 73.50 81 LYS A O 1
ATOM 668 N N . LYS A 1 82 ? -15.744 6.209 19.686 1.00 62.50 82 LYS A N 1
ATOM 669 C CA . LYS A 1 82 ? -15.582 7.083 20.863 1.00 62.50 82 LYS A CA 1
ATOM 670 C C . LYS A 1 82 ? -16.845 7.860 21.238 1.00 62.50 82 LYS A C 1
ATOM 672 O O . LYS A 1 82 ? -16.990 8.204 22.396 1.00 62.50 82 LYS A O 1
ATOM 677 N N . ALA A 1 83 ? -17.738 8.134 20.288 1.00 59.62 83 ALA A N 1
ATOM 678 C CA . ALA A 1 83 ? -18.977 8.873 20.546 1.00 59.62 83 ALA A CA 1
ATOM 679 C C . ALA A 1 83 ? -20.104 8.007 21.150 1.00 59.62 83 ALA A C 1
ATOM 681 O O . ALA A 1 83 ? -21.150 8.539 21.503 1.00 59.62 83 ALA A O 1
ATOM 682 N N . LYS A 1 84 ? -19.919 6.680 21.222 1.00 53.38 84 LYS A N 1
ATOM 683 C CA . LYS A 1 84 ? -20.883 5.718 21.792 1.00 53.38 84 LYS A CA 1
ATOM 684 C C . LYS A 1 84 ? -20.549 5.281 23.229 1.00 53.38 84 LYS A C 1
ATOM 686 O O . LYS A 1 84 ? -21.241 4.409 23.748 1.00 53.38 84 LYS A O 1
ATOM 691 N N . ILE A 1 85 ? -19.486 5.825 23.819 1.00 49.38 85 ILE A N 1
ATOM 692 C CA . ILE A 1 85 ? -19.060 5.596 25.209 1.00 49.38 85 ILE A CA 1
ATOM 693 C C . ILE A 1 85 ? -19.393 6.859 25.992 1.00 49.38 85 ILE A C 1
ATOM 695 O O . ILE A 1 85 ? -19.938 6.718 27.104 1.00 49.38 85 ILE A O 1
#

Radius of gyration: 14.99 Å; chains: 1; bounding box: 38×21×43 Å

pLDDT: mean 87.79, std 9.16, range [49.38, 96.44]

Sequence (85 aa):
MELIEWIFTVLSFIAFYFFISKKASQASFRIIGLLLSIVINILISIFTFSIGVFSLWFVNLIYVFLNGFGILNCYIEIKSKKAKI